Protein AF-A0AAV2P120-F1 (afdb_monomer)

Organism: NCBI:txid488582

Radius of gyration: 24.45 Å; Cα contacts (8 Å, |Δi|>4): 47; chains: 1; bounding box: 68×45×44 Å

Sequence (78 aa):
MSDGEDDFMCEEEEDYGLEYSEDSNSEPDVDLENQYYNSKALKEDDPKAALQSFQKVLDLEGGEKGEWGFKALKQMIK

Foldseek 3Di:
DDDPPPPPPDPPDDVVPPPVCPVPPPDPPVVLVVLLVVLVVVCVVPVVVSLVSLVVSCVSVVVDPDPSNVVSVVVNVD

InterPro domains:
  IPR050871 26S Proteasome and COP9 Signalosome Components [PTHR10678] (15-78)

pLDDT: mean 75.38, std 17.02, range [47.97, 92.56]

Structure (mmCIF, N/CA/C/O backbone):
data_AF-A0AAV2P120-F1
#
_entry.id   AF-A0AAV2P120-F1
#
loop_
_atom_site.group_PDB
_atom_site.id
_atom_site.type_symbol
_atom_site.label_atom_id
_atom_site.label_alt_id
_atom_site.label_comp_id
_atom_site.label_asym_id
_atom_site.label_entity_id
_atom_site.label_seq_id
_atom_site.pdbx_PDB_ins_code
_atom_site.Cartn_x
_atom_site.Cartn_y
_atom_site.Cartn_z
_atom_site.occupancy
_atom_site.B_iso_or_equiv
_atom_site.auth_seq_id
_atom_site.auth_comp_id
_atom_site.auth_asym_id
_atom_site.auth_atom_id
_atom_site.pdbx_PDB_model_num
ATOM 1 N N . MET A 1 1 ? 54.898 35.891 -33.115 1.00 51.25 1 MET A N 1
ATOM 2 C CA . MET A 1 1 ? 54.938 34.578 -32.447 1.00 51.25 1 MET A CA 1
ATOM 3 C C . MET A 1 1 ? 54.831 34.835 -30.960 1.00 51.25 1 MET A C 1
ATOM 5 O O . MET A 1 1 ? 55.767 35.383 -30.399 1.00 51.25 1 MET A O 1
ATOM 9 N N . SER A 1 2 ? 53.666 34.560 -30.385 1.00 49.44 2 SER A N 1
ATOM 10 C CA . SER A 1 2 ? 53.451 34.437 -28.942 1.00 49.44 2 SER A CA 1
ATOM 11 C C . SER A 1 2 ? 52.143 33.675 -28.791 1.00 49.44 2 SER A C 1
ATOM 13 O O . SER A 1 2 ? 51.079 34.278 -28.835 1.00 49.44 2 SER A O 1
ATOM 15 N N . ASP A 1 3 ? 52.249 32.355 -28.761 1.00 53.06 3 ASP A N 1
ATOM 16 C CA . ASP A 1 3 ? 51.160 31.436 -28.454 1.00 53.06 3 ASP A CA 1
ATOM 17 C C . ASP A 1 3 ? 51.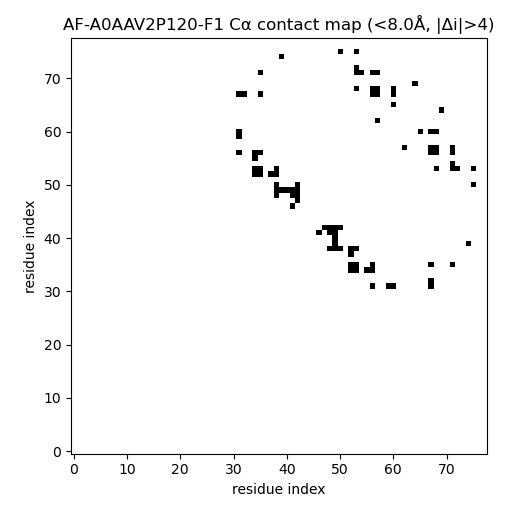792 30.381 -27.544 1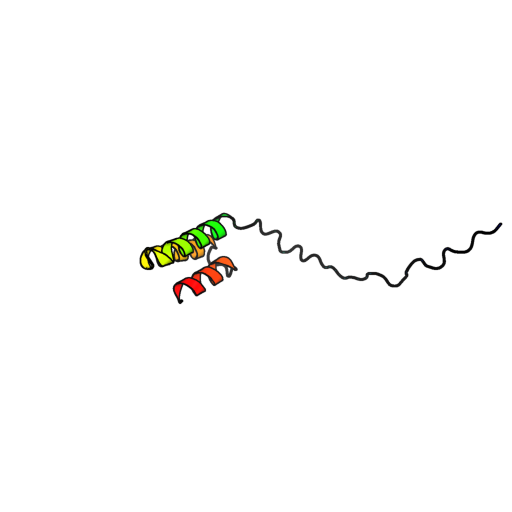.00 53.06 3 ASP A C 1
ATOM 19 O O . ASP A 1 3 ? 52.778 29.751 -27.933 1.00 53.06 3 ASP A O 1
ATOM 23 N N . GLY A 1 4 ? 51.368 30.339 -26.285 1.00 58.56 4 GLY A N 1
ATOM 24 C CA . GLY A 1 4 ? 52.044 29.566 -25.244 1.00 58.56 4 GLY A CA 1
ATOM 25 C C . GLY A 1 4 ? 51.432 29.744 -23.858 1.00 58.56 4 GLY A C 1
ATOM 26 O O . GLY A 1 4 ? 52.169 29.809 -22.882 1.00 58.56 4 GLY A O 1
ATOM 27 N N . GLU A 1 5 ? 50.106 29.857 -23.783 1.00 56.00 5 GLU A N 1
ATOM 28 C CA . GLU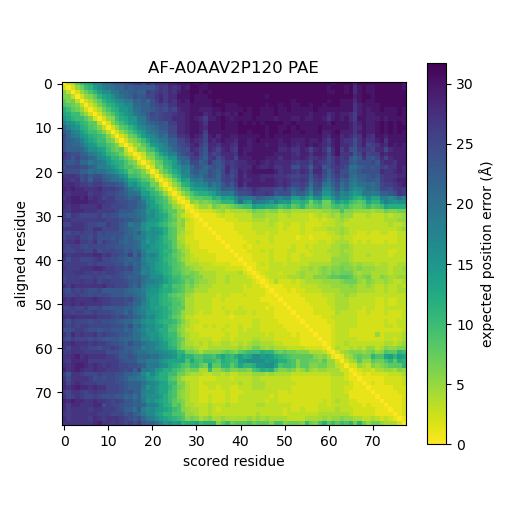 A 1 5 ? 49.336 29.763 -22.534 1.00 56.00 5 GLU A CA 1
ATOM 29 C C . GLU A 1 5 ? 48.119 28.850 -22.767 1.00 56.00 5 GLU A C 1
ATOM 31 O O . GLU A 1 5 ? 46.976 29.278 -22.669 1.00 56.00 5 GLU A O 1
ATOM 36 N N . ASP A 1 6 ? 48.381 27.587 -23.115 1.00 53.81 6 ASP A N 1
ATOM 37 C CA . ASP A 1 6 ? 47.386 26.499 -23.146 1.00 53.81 6 ASP A CA 1
A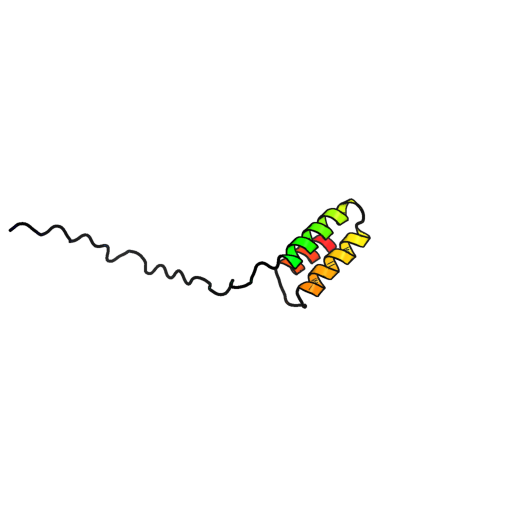TOM 38 C C . ASP A 1 6 ? 47.932 25.289 -22.362 1.00 53.81 6 ASP A C 1
ATOM 40 O O . ASP A 1 6 ? 47.951 24.163 -22.833 1.00 53.81 6 ASP A O 1
ATOM 44 N N . ASP A 1 7 ? 48.475 25.549 -21.169 1.00 55.75 7 ASP A N 1
ATOM 45 C CA . ASP A 1 7 ? 49.044 24.535 -20.258 1.00 55.75 7 ASP A CA 1
ATOM 46 C C . ASP A 1 7 ? 48.186 24.411 -18.979 1.00 55.75 7 ASP A C 1
ATOM 48 O O . ASP A 1 7 ? 48.676 24.232 -17.864 1.00 55.75 7 ASP A O 1
ATOM 52 N N . PHE A 1 8 ? 46.867 24.576 -19.128 1.00 51.47 8 PHE A N 1
ATOM 53 C CA . PHE A 1 8 ? 45.887 24.404 -18.048 1.00 51.47 8 PHE A CA 1
ATOM 54 C C . PHE A 1 8 ? 44.629 23.677 -18.542 1.00 51.47 8 PHE A C 1
ATOM 56 O O . PHE A 1 8 ? 43.508 24.010 -18.170 1.00 51.47 8 PHE A O 1
ATOM 63 N N . MET A 1 9 ? 44.803 22.686 -19.418 1.00 54.38 9 MET A N 1
ATOM 64 C CA . MET A 1 9 ? 43.743 21.725 -19.721 1.00 54.38 9 MET A CA 1
ATOM 65 C C . MET A 1 9 ? 43.864 20.570 -18.729 1.00 54.38 9 MET A C 1
ATOM 67 O O . MET A 1 9 ? 44.607 19.620 -18.946 1.00 54.38 9 MET A O 1
ATOM 71 N N . CYS A 1 10 ? 43.175 20.746 -17.603 1.00 55.34 10 CYS A N 1
ATOM 72 C CA . CYS A 1 10 ? 42.863 19.786 -16.551 1.00 55.34 10 CYS A CA 1
ATOM 73 C C . CYS A 1 10 ? 43.032 18.301 -16.949 1.00 55.34 10 CYS A C 1
ATOM 75 O O . CYS A 1 10 ? 42.094 17.674 -17.432 1.00 55.34 10 CYS A O 1
ATOM 77 N N . GLU A 1 11 ? 44.196 17.707 -16.665 1.00 52.69 11 GLU A N 1
ATOM 78 C CA . GLU A 1 11 ? 44.402 16.244 -16.683 1.00 52.69 11 GLU A CA 1
ATOM 79 C C . GLU A 1 11 ? 43.855 15.547 -15.411 1.00 52.69 11 GLU A C 1
ATOM 81 O O . GLU A 1 11 ? 44.121 14.371 -15.178 1.00 52.69 11 GLU A O 1
ATOM 86 N N . GLU A 1 12 ? 43.079 16.245 -14.573 1.00 53.16 12 GLU A N 1
ATOM 87 C CA . GLU A 1 12 ? 42.564 15.722 -13.296 1.00 53.16 12 GLU A CA 1
ATOM 88 C C . GLU A 1 12 ? 41.096 16.111 -13.047 1.00 53.16 12 GLU A C 1
ATOM 90 O O . GLU A 1 12 ? 40.709 16.447 -11.932 1.00 53.16 12 GLU A O 1
ATOM 95 N N . GLU A 1 13 ? 40.245 16.086 -14.072 1.00 54.78 13 GLU A N 1
ATOM 96 C CA . GLU A 1 13 ? 38.800 16.133 -13.842 1.00 54.78 13 GLU A CA 1
ATOM 97 C C . GLU A 1 13 ? 38.112 14.969 -14.553 1.00 54.78 13 GLU A C 1
ATOM 99 O O . GLU A 1 13 ? 38.043 14.889 -15.775 1.00 54.78 13 GLU A O 1
ATOM 104 N N . GLU A 1 14 ? 37.572 14.089 -13.713 1.00 50.44 14 GLU A N 1
ATOM 105 C CA . GLU A 1 14 ? 36.398 13.278 -14.013 1.00 50.44 14 GLU A CA 1
ATOM 106 C C . GLU A 1 14 ? 36.625 11.943 -14.744 1.00 50.44 14 GLU A C 1
ATOM 108 O O . GLU A 1 14 ? 35.867 11.579 -15.636 1.00 50.44 14 GLU A O 1
ATOM 113 N N . ASP A 1 15 ? 37.463 11.067 -14.168 1.00 49.72 15 ASP A N 1
ATOM 114 C CA . ASP A 1 15 ? 37.008 9.671 -13.959 1.00 49.72 15 ASP A CA 1
ATOM 115 C C . ASP A 1 15 ? 35.960 9.645 -12.827 1.00 49.72 15 ASP A C 1
ATOM 117 O O . ASP A 1 15 ? 36.046 8.924 -11.832 1.00 49.72 15 ASP A O 1
ATOM 121 N N . TYR A 1 16 ? 34.962 10.524 -12.939 1.00 51.53 16 TYR A N 1
ATOM 122 C CA . TYR A 1 16 ? 33.703 10.362 -12.254 1.00 51.53 16 TYR A CA 1
ATOM 123 C C . TYR A 1 16 ? 33.059 9.206 -12.996 1.00 51.53 16 TYR A C 1
ATOM 125 O O . TYR A 1 16 ? 32.392 9.394 -14.013 1.00 51.53 16 TYR A O 1
ATOM 133 N N . GLY A 1 17 ? 33.296 7.998 -12.486 1.00 56.25 17 GLY A N 1
ATOM 134 C CA . GLY A 1 17 ? 32.486 6.819 -12.742 1.00 56.25 17 GLY A CA 1
ATOM 135 C C . GLY A 1 17 ? 31.054 7.075 -12.280 1.00 56.25 17 GLY A C 1
ATOM 136 O O . GLY A 1 17 ? 30.556 6.435 -11.358 1.00 56.25 17 GLY A O 1
ATOM 137 N N . LEU A 1 18 ? 30.387 8.035 -12.919 1.00 50.78 18 LEU A N 1
ATOM 138 C CA . LEU A 1 18 ? 28.952 8.101 -13.050 1.00 50.78 18 LEU A CA 1
ATOM 139 C C . LEU A 1 18 ? 28.600 6.933 -13.961 1.00 50.78 18 LEU A C 1
ATOM 141 O O . LEU A 1 18 ? 28.263 7.094 -15.132 1.00 50.78 18 LEU A O 1
ATOM 145 N N . GLU A 1 19 ? 28.708 5.731 -13.398 1.00 56.12 19 GLU A N 1
ATOM 146 C CA . GLU A 1 19 ? 27.813 4.654 -13.751 1.00 56.12 19 GLU A CA 1
ATOM 147 C C . GLU A 1 19 ? 26.429 5.237 -13.480 1.00 56.12 19 GLU A C 1
ATOM 149 O O . GLU A 1 19 ? 25.921 5.230 -12.355 1.00 56.12 19 GLU A O 1
ATOM 154 N N . TYR A 1 20 ? 25.858 5.871 -14.510 1.00 56.97 20 TYR A N 1
ATOM 155 C CA . TYR A 1 20 ? 24.424 6.011 -14.600 1.00 56.97 20 TYR A CA 1
ATOM 156 C C . TYR A 1 20 ? 23.929 4.610 -14.295 1.00 56.97 20 TYR A C 1
ATOM 158 O O . TYR A 1 20 ? 24.202 3.677 -15.047 1.00 56.97 20 TYR A O 1
ATOM 166 N N . SER A 1 21 ? 23.305 4.436 -13.133 1.00 52.59 21 SER A N 1
ATOM 167 C CA . SER A 1 21 ? 22.549 3.232 -12.862 1.00 52.59 21 SER A CA 1
ATOM 168 C C . SER A 1 21 ? 21.397 3.259 -13.864 1.00 52.59 21 SER A C 1
ATOM 170 O O . SER A 1 21 ? 20.289 3.682 -13.551 1.00 52.59 21 SER A O 1
ATOM 172 N N . GLU A 1 22 ? 21.678 2.841 -15.098 1.00 51.53 22 GLU A N 1
ATOM 173 C CA . GLU A 1 22 ? 20.748 2.609 -16.205 1.00 51.53 22 GLU A CA 1
ATOM 174 C C . GLU A 1 22 ? 19.745 1.487 -15.863 1.00 51.53 22 GLU A C 1
ATOM 176 O O . GLU A 1 22 ? 19.042 0.989 -16.732 1.00 51.53 22 GLU A O 1
ATOM 181 N N . ASP A 1 23 ? 19.640 1.098 -14.589 1.00 51.00 23 ASP A N 1
ATOM 182 C CA . ASP A 1 23 ? 18.706 0.102 -14.075 1.00 51.00 23 ASP A CA 1
ATOM 183 C C . ASP A 1 23 ? 17.371 0.697 -13.599 1.00 51.00 23 ASP A C 1
ATOM 185 O O . ASP A 1 23 ? 16.452 -0.032 -13.258 1.00 51.00 23 ASP A O 1
ATOM 189 N N . SER A 1 24 ? 17.190 2.020 -13.600 1.00 51.84 24 SER A N 1
ATOM 190 C CA . SER A 1 24 ? 15.861 2.613 -13.362 1.00 51.84 24 SER A CA 1
ATOM 191 C C . SER A 1 24 ? 15.206 3.082 -14.657 1.00 51.84 24 SER A C 1
ATOM 193 O O . SER A 1 24 ? 14.618 4.156 -14.718 1.00 51.84 24 SER A O 1
ATOM 195 N N . ASN A 1 25 ? 15.257 2.236 -15.689 1.00 47.97 25 ASN A N 1
ATOM 196 C CA . ASN A 1 25 ? 14.316 2.299 -16.810 1.00 47.97 25 ASN A CA 1
ATOM 197 C C . ASN A 1 25 ? 12.925 1.743 -16.428 1.00 47.97 25 ASN A C 1
ATOM 199 O O . ASN A 1 25 ? 12.120 1.433 -17.304 1.00 47.97 25 ASN A O 1
ATOM 203 N N . SER A 1 26 ? 12.633 1.588 -15.132 1.00 55.41 26 SER A N 1
ATOM 204 C CA . SER A 1 26 ? 11.272 1.363 -14.664 1.00 55.41 26 SER A CA 1
ATOM 205 C C . SER A 1 26 ? 10.477 2.629 -14.939 1.00 55.41 26 SER A C 1
ATOM 207 O O . SER A 1 26 ? 10.637 3.648 -14.264 1.00 55.41 26 SER A O 1
ATOM 209 N N . GLU A 1 27 ? 9.641 2.569 -15.970 1.00 56.69 27 GLU A N 1
ATOM 210 C CA . GLU A 1 27 ? 8.531 3.495 -16.140 1.00 56.69 27 GLU A CA 1
ATOM 211 C C . GLU A 1 27 ? 7.872 3.716 -14.766 1.00 56.69 27 GLU A C 1
ATOM 213 O O . GLU A 1 27 ? 7.735 2.757 -14.001 1.00 56.69 27 GLU A O 1
ATOM 218 N N . PRO A 1 28 ? 7.519 4.958 -14.389 1.00 58.84 28 PRO A N 1
ATOM 219 C CA . PRO A 1 28 ? 6.877 5.182 -13.105 1.00 58.84 28 PRO A CA 1
ATOM 220 C C . PRO A 1 28 ? 5.627 4.304 -13.038 1.00 58.84 28 PRO A C 1
ATOM 222 O O . PRO A 1 28 ? 4.764 4.406 -13.908 1.00 58.84 28 PRO A O 1
ATOM 225 N N . ASP A 1 29 ? 5.526 3.450 -12.018 1.00 74.88 29 ASP A N 1
ATOM 226 C CA . ASP A 1 29 ? 4.341 2.628 -11.775 1.00 74.88 29 ASP A CA 1
ATOM 227 C C . ASP A 1 29 ? 3.179 3.514 -11.292 1.00 74.88 29 ASP A C 1
ATOM 229 O O . ASP A 1 29 ? 2.785 3.507 -10.121 1.00 74.88 29 ASP A O 1
ATOM 233 N N . VAL A 1 30 ? 2.637 4.331 -12.200 1.00 83.56 30 VAL A N 1
ATOM 234 C CA . VAL A 1 30 ? 1.586 5.325 -11.927 1.00 83.56 30 VAL A CA 1
ATOM 235 C C . VAL A 1 30 ? 0.349 4.655 -11.322 1.00 83.56 30 VAL A C 1
ATOM 237 O O . VAL A 1 30 ? -0.335 5.233 -10.473 1.00 83.56 30 VAL A O 1
ATOM 240 N N . ASP A 1 31 ? 0.078 3.411 -11.718 1.00 86.31 31 ASP A N 1
ATOM 241 C CA . ASP A 1 31 ? -1.016 2.608 -11.179 1.00 86.31 31 ASP A CA 1
ATOM 242 C C . ASP A 1 31 ? -0.784 2.220 -9.709 1.00 86.31 31 ASP A C 1
ATOM 244 O O . ASP A 1 31 ? -1.711 2.318 -8.896 1.00 86.31 31 ASP A O 1
ATOM 248 N N . LEU A 1 32 ? 0.448 1.852 -9.333 1.00 88.56 32 LEU A N 1
ATOM 249 C CA . LEU A 1 32 ? 0.805 1.536 -7.944 1.00 88.56 32 LEU A CA 1
ATOM 250 C C . LEU A 1 32 ? 0.716 2.777 -7.056 1.00 88.56 32 LEU A C 1
ATOM 252 O O . LEU A 1 32 ? 0.150 2.717 -5.959 1.00 88.56 32 LEU A O 1
ATOM 256 N N . GLU A 1 33 ? 1.215 3.912 -7.543 1.00 89.56 33 GLU A N 1
ATOM 257 C CA . GLU A 1 33 ? 1.161 5.186 -6.830 1.00 89.56 33 GLU A CA 1
ATOM 258 C C . GLU A 1 33 ? -0.285 5.616 -6.556 1.00 89.56 33 GLU A C 1
ATOM 260 O O . GLU A 1 33 ? -0.672 5.861 -5.405 1.00 89.56 33 GLU A O 1
ATOM 265 N N . ASN A 1 34 ? -1.116 5.647 -7.600 1.00 90.94 34 ASN A N 1
ATOM 266 C CA . ASN A 1 34 ? -2.522 6.022 -7.482 1.00 90.94 34 ASN A CA 1
ATOM 267 C C . ASN A 1 34 ? -3.274 5.100 -6.521 1.00 90.94 34 ASN A C 1
ATOM 269 O O . ASN A 1 34 ? -4.021 5.575 -5.655 1.00 90.94 34 ASN A O 1
ATOM 273 N N . GLN A 1 35 ? -3.058 3.788 -6.625 1.00 90.69 35 GLN A N 1
ATOM 274 C CA . GLN A 1 35 ? -3.701 2.819 -5.747 1.00 90.69 35 GLN A CA 1
ATOM 275 C C . GLN A 1 35 ? -3.245 2.989 -4.28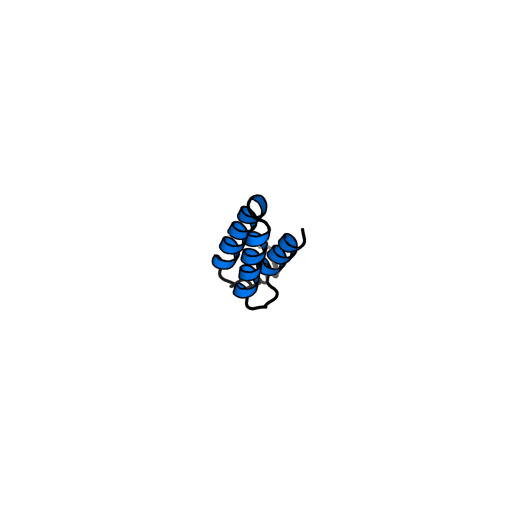9 1.00 90.69 35 GLN A C 1
ATOM 277 O O . GLN A 1 35 ? -4.070 2.915 -3.369 1.00 90.69 35 GLN A O 1
ATOM 282 N N . TYR A 1 36 ? -1.965 3.279 -4.047 1.00 92.38 36 TYR A N 1
ATOM 283 C CA . TYR A 1 36 ? -1.438 3.528 -2.707 1.00 92.38 36 TYR A CA 1
ATOM 284 C C . TYR A 1 36 ? -2.040 4.788 -2.070 1.00 92.38 36 TYR A C 1
ATOM 286 O O . TYR A 1 36 ? -2.488 4.742 -0.920 1.00 92.38 36 TYR A O 1
ATOM 294 N N . TYR A 1 37 ? -2.104 5.908 -2.797 1.00 92.44 37 TYR A N 1
ATOM 295 C CA . TYR A 1 37 ? -2.696 7.142 -2.270 1.00 92.44 37 TYR A CA 1
ATOM 296 C C . TYR A 1 37 ? -4.200 7.012 -2.029 1.00 92.44 37 TYR A C 1
ATOM 298 O O . TYR A 1 37 ? -4.687 7.494 -1.004 1.00 92.44 37 TYR A O 1
ATOM 306 N N . ASN A 1 38 ? -4.917 6.294 -2.897 1.00 90.94 38 ASN A N 1
ATOM 307 C CA . ASN A 1 38 ? -6.326 5.965 -2.682 1.00 90.94 38 ASN A CA 1
ATOM 308 C C . ASN A 1 38 ? -6.515 5.154 -1.386 1.00 90.94 38 ASN A C 1
ATOM 310 O O . ASN A 1 38 ? -7.313 5.519 -0.523 1.00 90.94 38 ASN A O 1
ATOM 314 N N . SER A 1 39 ? -5.695 4.117 -1.193 1.00 91.25 39 SER A N 1
ATOM 315 C CA . SER A 1 39 ? -5.699 3.290 0.024 1.00 91.25 39 SER A CA 1
ATOM 316 C C . SER A 1 39 ? -5.408 4.111 1.282 1.00 91.25 39 SER A C 1
ATOM 318 O O . SER A 1 39 ? -6.033 3.918 2.325 1.00 91.25 39 SER A O 1
ATOM 320 N N . LYS A 1 40 ? -4.471 5.058 1.190 1.00 89.81 40 LYS A N 1
ATOM 321 C CA . LYS A 1 40 ? -4.094 5.935 2.300 1.00 89.81 40 LYS A CA 1
ATOM 322 C C . LYS A 1 40 ? -5.200 6.928 2.659 1.00 89.81 40 LYS A C 1
ATOM 324 O O . LYS A 1 40 ? -5.392 7.169 3.843 1.00 89.81 40 LYS A O 1
ATOM 329 N N . ALA A 1 41 ? -5.919 7.467 1.676 1.00 91.38 41 ALA A N 1
ATOM 330 C CA . ALA A 1 41 ? -7.081 8.318 1.925 1.00 91.38 41 ALA A CA 1
ATOM 331 C C . ALA A 1 41 ? -8.206 7.528 2.614 1.00 91.38 41 ALA A C 1
ATOM 333 O O . ALA A 1 41 ? -8.756 7.974 3.615 1.00 91.38 41 ALA A O 1
ATOM 334 N N . LEU A 1 42 ? -8.468 6.300 2.153 1.00 89.88 42 LEU A N 1
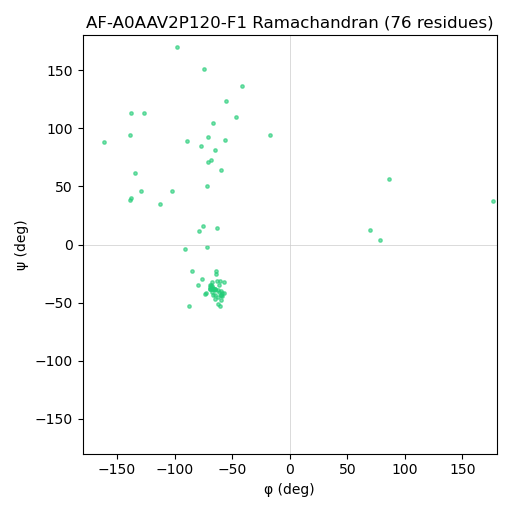ATOM 335 C CA . LEU A 1 42 ? -9.471 5.414 2.753 1.00 89.88 42 LEU A CA 1
ATOM 336 C C . LEU A 1 42 ? -9.140 5.000 4.189 1.00 89.88 42 LEU A C 1
ATOM 338 O O . LEU A 1 42 ? -10.045 4.637 4.930 1.00 89.88 42 LEU A O 1
ATOM 342 N N . LYS A 1 43 ? -7.869 5.041 4.604 1.00 87.69 43 LYS A N 1
ATOM 343 C CA . LYS A 1 43 ? -7.451 4.639 5.955 1.00 87.69 43 LYS A CA 1
ATOM 344 C C . LYS A 1 43 ? -8.108 5.476 7.055 1.00 87.69 43 LYS A C 1
ATOM 346 O O . LYS A 1 43 ? -8.315 4.950 8.147 1.00 87.69 43 LYS A O 1
ATOM 351 N N . GLU A 1 44 ? -8.398 6.748 6.786 1.00 86.75 44 GLU A N 1
ATOM 352 C CA . GLU A 1 44 ? -9.020 7.651 7.762 1.00 86.75 44 GLU A CA 1
ATOM 353 C C . GLU A 1 44 ? -10.538 7.438 7.872 1.00 86.75 44 GLU A C 1
ATOM 355 O O . GLU A 1 44 ? -11.076 7.521 8.975 1.00 86.75 44 GLU A O 1
ATOM 360 N N . ASP A 1 45 ? -11.206 7.103 6.764 1.00 90.50 45 ASP A N 1
ATOM 361 C CA . ASP A 1 45 ? -12.656 6.865 6.716 1.00 90.50 45 ASP A CA 1
ATOM 362 C C . ASP A 1 45 ? -13.043 5.412 7.047 1.00 90.50 45 ASP A C 1
ATOM 364 O O . ASP A 1 45 ? -13.878 5.162 7.918 1.00 90.50 45 ASP A O 1
ATOM 368 N N . ASP A 1 46 ? -12.442 4.437 6.358 1.00 91.12 46 ASP A N 1
ATOM 369 C CA . ASP A 1 46 ? -12.731 3.011 6.514 1.00 91.12 46 ASP A CA 1
ATOM 370 C C . ASP A 1 46 ? -11.438 2.172 6.480 1.00 91.12 46 ASP A C 1
ATOM 372 O O . ASP A 1 46 ? -10.970 1.737 5.417 1.00 91.12 46 ASP A O 1
ATOM 376 N N . PRO A 1 47 ? -10.860 1.860 7.655 1.00 88.00 47 PRO A N 1
ATOM 377 C CA . PRO A 1 47 ? -9.610 1.115 7.732 1.00 88.00 47 PRO A CA 1
ATOM 378 C C . PRO A 1 47 ? -9.730 -0.313 7.185 1.00 88.00 47 PRO A C 1
ATOM 380 O O . PRO A 1 47 ? -8.733 -0.874 6.730 1.00 88.00 47 PRO A O 1
ATOM 383 N N . LYS A 1 4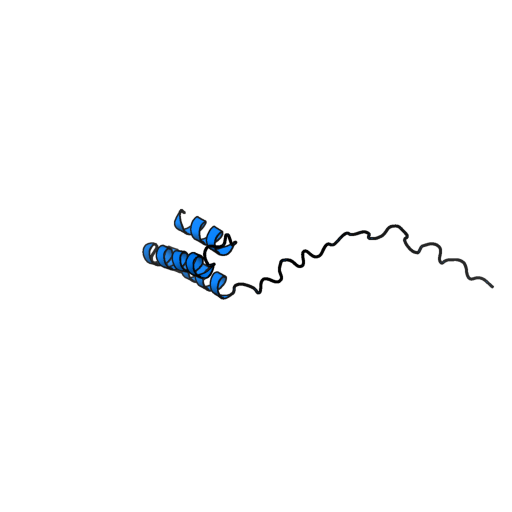8 ? -10.926 -0.923 7.177 1.00 89.00 48 LYS A N 1
ATOM 384 C CA . LYS A 1 48 ? -11.112 -2.265 6.597 1.00 89.00 48 LYS A CA 1
ATOM 385 C C . LYS A 1 48 ? -11.059 -2.210 5.076 1.00 89.00 48 LYS A C 1
ATOM 387 O O . LYS A 1 48 ? -10.428 -3.073 4.464 1.00 89.00 48 LYS A O 1
ATOM 392 N N . ALA A 1 49 ? -11.685 -1.199 4.479 1.00 89.56 49 ALA A N 1
ATOM 393 C CA . ALA A 1 49 ? -11.597 -0.959 3.042 1.00 89.56 49 ALA A CA 1
ATOM 394 C C . ALA A 1 49 ? -10.165 -0.587 2.627 1.00 89.56 49 ALA A C 1
ATOM 396 O O . ALA A 1 49 ? -9.671 -1.083 1.616 1.00 89.56 49 ALA A O 1
ATOM 397 N N . ALA A 1 50 ? -9.458 0.200 3.443 1.00 90.75 50 ALA A N 1
ATOM 398 C CA . ALA A 1 50 ? -8.060 0.548 3.205 1.00 90.75 50 ALA A CA 1
ATOM 399 C C . ALA A 1 50 ? -7.148 -0.685 3.149 1.00 90.75 50 ALA A C 1
ATOM 401 O O . ALA A 1 50 ? -6.328 -0.788 2.242 1.00 90.75 50 ALA A O 1
ATOM 402 N N . LEU A 1 51 ? -7.321 -1.657 4.056 1.00 90.75 51 LEU A N 1
ATOM 403 C CA . LEU A 1 51 ? -6.578 -2.924 4.012 1.00 90.75 51 LEU A CA 1
ATOM 404 C C . LEU A 1 51 ? -6.815 -3.684 2.701 1.00 90.75 51 LEU A C 1
ATOM 406 O O . LEU A 1 51 ? -5.867 -4.190 2.110 1.00 90.75 51 LEU A O 1
ATOM 410 N N . GLN A 1 52 ? -8.054 -3.732 2.208 1.00 92.56 52 GLN A N 1
ATOM 411 C CA . GLN A 1 52 ? -8.342 -4.362 0.915 1.00 92.56 52 GLN A CA 1
ATOM 412 C C . GLN A 1 52 ? -7.709 -3.596 -0.251 1.00 92.56 52 GLN A C 1
ATOM 414 O O . GLN A 1 52 ? -7.198 -4.209 -1.186 1.00 92.56 52 GLN A O 1
ATOM 419 N N . SER A 1 53 ? -7.703 -2.264 -0.201 1.00 90.38 53 SER A N 1
ATOM 420 C CA . SER A 1 53 ? -7.067 -1.444 -1.234 1.00 90.38 53 SER A CA 1
ATOM 421 C C . SER A 1 53 ? -5.539 -1.557 -1.218 1.00 90.38 53 SER A C 1
ATOM 423 O O . SER A 1 53 ? -4.946 -1.621 -2.293 1.00 90.38 53 SER A O 1
ATOM 425 N N . PHE A 1 54 ? -4.905 -1.677 -0.046 1.00 92.06 54 PHE A N 1
ATOM 426 C CA . PHE A 1 54 ? -3.468 -1.954 0.069 1.00 92.06 54 PHE A CA 1
ATOM 427 C C . PHE A 1 54 ? -3.108 -3.358 -0.431 1.00 92.06 54 PHE A C 1
ATOM 429 O O . PHE A 1 54 ? -2.041 -3.533 -1.011 1.00 92.06 54 PHE A O 1
ATOM 436 N N . GLN A 1 55 ? -4.002 -4.342 -0.280 1.00 90.38 55 GLN A N 1
ATOM 437 C CA . GLN A 1 55 ? -3.796 -5.678 -0.843 1.00 90.38 55 GLN A CA 1
ATOM 438 C C . GLN A 1 55 ? -3.703 -5.623 -2.374 1.00 90.38 55 GLN A C 1
ATOM 440 O O . GLN A 1 55 ? -2.826 -6.253 -2.951 1.00 90.38 55 GLN A O 1
ATOM 445 N N . LYS A 1 56 ? -4.518 -4.780 -3.022 1.00 90.25 56 LYS A N 1
ATOM 446 C CA . LYS A 1 56 ? -4.445 -4.574 -4.477 1.00 90.25 56 LYS A CA 1
ATOM 447 C C . LYS A 1 56 ? -3.119 -3.975 -4.939 1.00 90.25 56 LYS A C 1
ATOM 449 O O . LYS A 1 56 ? -2.699 -4.278 -6.046 1.00 90.25 56 LYS A O 1
ATOM 454 N N . VAL A 1 57 ? -2.462 -3.142 -4.122 1.00 90.19 57 VAL A N 1
ATOM 455 C CA . VAL A 1 57 ? -1.110 -2.635 -4.438 1.00 90.19 57 VAL A CA 1
ATOM 456 C C . VAL A 1 57 ? -0.126 -3.803 -4.539 1.00 90.19 57 VAL A C 1
ATOM 458 O O . VAL A 1 57 ? 0.684 -3.837 -5.454 1.00 90.19 57 VAL A O 1
ATOM 461 N N . LEU A 1 58 ? -0.238 -4.788 -3.643 1.00 88.75 58 LEU A N 1
ATOM 462 C CA . LEU A 1 58 ? 0.610 -5.986 -3.651 1.00 88.75 58 LEU A CA 1
ATOM 463 C C . LEU A 1 58 ? 0.310 -6.904 -4.839 1.00 88.75 58 LEU A C 1
ATOM 465 O O . LEU A 1 58 ? 1.230 -7.477 -5.415 1.00 88.75 58 LEU A O 1
ATOM 469 N N . ASP A 1 59 ? -0.968 -7.032 -5.207 1.00 89.31 59 ASP A N 1
ATOM 470 C CA . ASP A 1 59 ? -1.377 -7.819 -6.374 1.00 89.31 59 ASP A CA 1
ATOM 471 C C . ASP A 1 59 ? -0.893 -7.174 -7.686 1.00 89.31 59 ASP A C 1
ATOM 473 O O . ASP A 1 59 ? -0.465 -7.881 -8.597 1.00 89.31 59 ASP A O 1
ATOM 477 N N . LEU A 1 60 ? -0.931 -5.837 -7.775 1.00 86.81 60 LEU A N 1
ATOM 478 C CA . LEU A 1 60 ? -0.430 -5.069 -8.921 1.00 86.81 60 LEU A CA 1
ATOM 479 C C . LEU A 1 60 ? 1.095 -5.149 -9.055 1.00 86.81 60 LEU A C 1
ATOM 481 O O . LEU A 1 60 ? 1.594 -5.230 -10.170 1.00 86.81 60 LEU A O 1
ATOM 485 N N . GLU A 1 61 ? 1.822 -5.182 -7.938 1.00 84.69 61 GLU A N 1
ATOM 486 C CA . GLU A 1 61 ? 3.285 -5.339 -7.915 1.00 84.69 61 GLU A CA 1
ATOM 487 C C . GLU A 1 61 ? 3.731 -6.769 -8.305 1.00 84.69 61 GLU A C 1
ATOM 489 O O . GLU A 1 61 ? 4.919 -7.071 -8.372 1.00 84.69 61 GLU A O 1
ATOM 494 N N . GLY A 1 62 ? 2.791 -7.687 -8.567 1.00 77.56 62 GLY A N 1
ATOM 495 C CA . GLY A 1 62 ? 3.090 -9.004 -9.138 1.00 77.56 62 GLY A CA 1
ATOM 496 C C . GLY A 1 62 ? 3.841 -9.957 -8.202 1.00 77.56 62 GLY A C 1
ATOM 497 O O . GLY A 1 62 ? 4.322 -11.001 -8.640 1.00 77.56 62 GLY A O 1
ATOM 498 N N . GLY A 1 63 ? 3.931 -9.632 -6.909 1.00 66.62 63 GLY A N 1
ATOM 499 C CA . GLY A 1 63 ? 4.665 -10.420 -5.915 1.00 66.62 63 GLY A CA 1
ATOM 500 C C . GLY A 1 63 ? 6.185 -10.225 -5.941 1.00 66.62 63 GLY A C 1
ATOM 501 O O . GLY A 1 63 ? 6.889 -10.886 -5.170 1.00 66.62 63 GLY A O 1
ATOM 502 N N . GLU A 1 64 ? 6.698 -9.322 -6.778 1.00 74.94 64 GLU A N 1
ATOM 503 C CA . GLU A 1 64 ? 8.085 -8.872 -6.698 1.00 74.94 64 GLU A CA 1
ATOM 504 C C . GLU A 1 64 ? 8.256 -7.920 -5.508 1.00 74.94 64 GLU A C 1
ATOM 506 O O . GLU A 1 64 ? 7.319 -7.261 -5.065 1.00 74.94 64 GLU A O 1
ATOM 511 N N . LYS A 1 65 ? 9.455 -7.881 -4.915 1.00 76.69 65 LYS A N 1
ATOM 512 C CA . LYS A 1 65 ? 9.730 -6.961 -3.803 1.00 76.69 65 LYS A CA 1
ATOM 513 C C . LYS A 1 65 ? 9.942 -5.557 -4.356 1.00 76.69 65 LYS A C 1
ATOM 515 O O . LYS A 1 65 ? 11.088 -5.160 -4.559 1.00 76.69 65 LYS A O 1
ATOM 520 N N . GLY A 1 66 ? 8.861 -4.823 -4.569 1.00 82.75 66 GLY A N 1
ATOM 521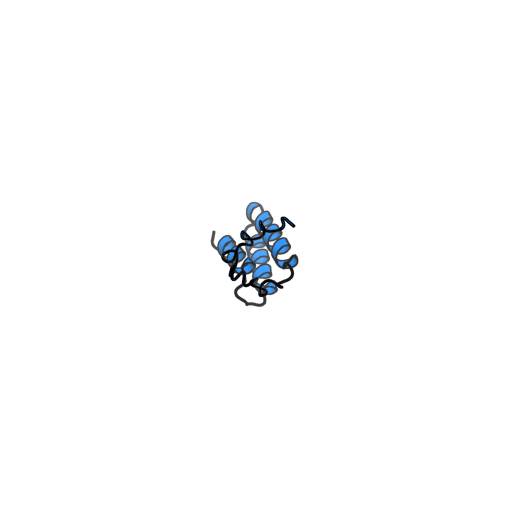 C CA . GLY A 1 66 ? 8.930 -3.425 -4.966 1.00 82.75 66 GLY A CA 1
ATOM 522 C C . GLY A 1 66 ? 8.764 -2.458 -3.792 1.00 82.75 66 GLY A C 1
ATOM 523 O O . GLY A 1 66 ? 8.478 -2.815 -2.639 1.00 82.75 66 GLY A O 1
ATOM 524 N N . GLU A 1 67 ? 9.020 -1.184 -4.080 1.00 87.75 67 GLU A N 1
ATOM 525 C CA . GLU A 1 67 ? 8.933 -0.110 -3.092 1.00 87.75 67 GLU A CA 1
ATOM 526 C C . GLU A 1 67 ? 7.480 0.140 -2.650 1.00 87.75 67 GLU A C 1
ATOM 528 O O . GLU A 1 67 ? 7.217 0.453 -1.479 1.00 87.75 67 GLU A O 1
ATOM 533 N N . TRP A 1 68 ? 6.525 -0.018 -3.568 1.00 89.44 68 TRP A N 1
ATOM 534 C CA . TRP A 1 68 ? 5.118 0.292 -3.337 1.00 89.44 68 TRP A CA 1
ATOM 535 C C . TRP A 1 68 ? 4.442 -0.741 -2.442 1.00 89.44 68 TRP A C 1
ATOM 537 O O . TRP A 1 68 ? 3.751 -0.354 -1.491 1.00 89.44 68 TRP A O 1
ATOM 547 N N . GLY A 1 69 ? 4.699 -2.031 -2.642 1.00 89.50 69 GLY A N 1
ATOM 548 C CA . GLY A 1 69 ? 4.215 -3.086 -1.758 1.00 89.50 69 GLY A CA 1
ATOM 549 C C . GLY A 1 69 ? 4.823 -2.993 -0.366 1.00 89.50 69 GLY A C 1
ATOM 550 O O . GLY A 1 69 ? 4.108 -3.131 0.630 1.00 89.50 69 GLY A O 1
ATOM 551 N N . PHE A 1 70 ? 6.107 -2.639 -0.24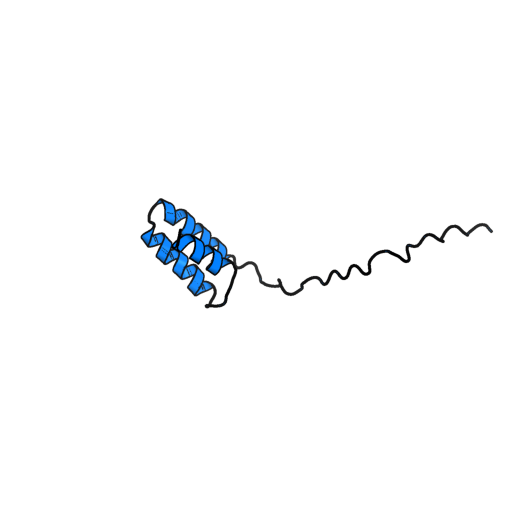3 1.00 89.50 70 PHE A N 1
ATOM 552 C CA . PHE A 1 70 ? 6.712 -2.398 1.072 1.00 89.50 70 PHE A CA 1
ATOM 553 C C . PHE A 1 70 ? 6.051 -1.222 1.809 1.00 89.50 70 PHE A C 1
ATOM 555 O O . PHE A 1 70 ? 5.709 -1.329 2.996 1.00 89.50 70 PHE A O 1
ATOM 562 N N . LYS A 1 71 ? 5.819 -0.101 1.113 1.00 90.62 71 LYS A N 1
ATOM 563 C CA . LYS A 1 71 ? 5.089 1.054 1.661 1.00 90.62 71 LYS A CA 1
ATOM 564 C C . LYS A 1 71 ? 3.663 0.669 2.074 1.00 90.62 71 LYS A C 1
ATOM 566 O O . LYS A 1 71 ? 3.232 1.065 3.162 1.00 90.62 71 LYS A O 1
ATOM 571 N N . ALA A 1 72 ? 2.954 -0.112 1.257 1.00 90.56 72 ALA A N 1
ATOM 572 C CA . ALA A 1 72 ? 1.601 -0.596 1.535 1.00 90.56 72 ALA A CA 1
ATOM 573 C C . ALA A 1 72 ? 1.556 -1.482 2.789 1.00 90.56 72 ALA A C 1
ATOM 575 O O . ALA A 1 72 ? 0.807 -1.186 3.722 1.00 90.56 72 ALA A O 1
ATOM 576 N N . LEU A 1 73 ? 2.427 -2.491 2.885 1.00 90.31 73 LEU A N 1
ATOM 577 C CA . LEU A 1 73 ? 2.523 -3.385 4.047 1.00 90.31 73 LEU A CA 1
ATOM 578 C C . LEU A 1 73 ? 2.783 -2.617 5.344 1.00 90.31 73 LEU A C 1
ATOM 580 O O . LEU A 1 73 ? 2.152 -2.874 6.371 1.00 90.31 73 LEU A O 1
ATOM 584 N N . LYS A 1 74 ? 3.664 -1.613 5.301 1.00 91.69 74 LYS A N 1
ATOM 585 C CA . LYS A 1 74 ? 3.928 -0.752 6.459 1.00 91.69 74 LYS A CA 1
ATOM 586 C C . LYS A 1 74 ? 2.680 0.011 6.911 1.00 91.69 74 LYS A C 1
ATOM 588 O O . LYS A 1 74 ? 2.517 0.232 8.108 1.00 91.69 74 LYS A O 1
ATOM 593 N N . GLN A 1 75 ? 1.809 0.425 5.988 1.00 89.50 75 GLN A N 1
ATOM 594 C CA . GLN A 1 75 ? 0.547 1.091 6.332 1.00 89.50 75 GLN A CA 1
ATOM 595 C C . GLN A 1 75 ? -0.531 0.138 6.836 1.00 89.50 75 GLN A C 1
ATOM 597 O O . GLN A 1 75 ? -1.347 0.575 7.645 1.00 89.50 75 GLN A O 1
ATOM 602 N N . MET A 1 76 ? -0.522 -1.122 6.395 1.00 87.44 76 MET A N 1
ATOM 603 C CA . MET A 1 76 ? -1.456 -2.154 6.858 1.00 87.44 76 MET A CA 1
ATOM 604 C C . MET A 1 76 ? -1.211 -2.560 8.316 1.00 87.44 76 MET A C 1
ATOM 606 O O . MET A 1 76 ? -2.157 -2.869 9.033 1.00 87.44 76 MET A O 1
ATOM 610 N N . ILE A 1 77 ? 0.051 -2.566 8.757 1.00 87.12 77 ILE A N 1
ATOM 611 C CA . ILE A 1 77 ? 0.439 -2.967 10.123 1.00 87.12 77 ILE A CA 1
ATOM 612 C C . ILE A 1 77 ? 0.319 -1.799 11.121 1.00 87.12 77 ILE A C 1
ATOM 614 O O . ILE A 1 77 ? 0.229 -2.024 12.327 1.00 87.12 77 ILE A O 1
ATOM 618 N N . LYS A 1 78 ? 0.358 -0.557 10.627 1.00 78.25 78 LYS A N 1
ATOM 619 C CA . LYS A 1 78 ? 0.382 0.667 11.436 1.00 78.25 78 LYS A CA 1
ATOM 620 C C . LYS A 1 78 ? -1.012 1.182 11.763 1.00 78.25 78 LYS A C 1
ATOM 622 O O . LYS A 1 78 ? -1.243 1.457 12.956 1.00 78.25 78 LYS A O 1
#

Solvent-accessible surface area (backbone atoms only — not comparable to full-atom values): 4974 Å² total; per-residue (Å²): 143,89,84,89,86,83,88,76,79,71,92,82,73,72,93,65,79,72,69,70,72,78,79,67,76,64,71,79,60,60,67,48,52,54,38,47,53,53,18,57,60,32,43,78,80,39,54,70,60,13,47,56,37,34,48,49,29,36,60,71,52,70,76,56,96,50,73,63,38,53,55,34,53,56,61,68,76,103

Mean predicted aligned error: 14.39 Å

Secondary structure (DSSP, 8-state):
----------TTS--------TT------HHHHHHHHHHHHHHHH-HHHHHHHHHHHHHHTTTS--HHHHHHHHHHH-